Protein AF-A0ABD5C0X7-F1 (afdb_monomer)

pLDDT: mean 93.23, std 7.02, range [64.75, 98.31]

Foldseek 3Di:
DVVCQVDQAAFAPQKDKDFPDADPVRKTKIFIAGNPPRHTPDIDIPPPPCVVVVVVVVRVVGHDD

Secondary structure (DSSP, 8-state):
-HHHHHTPPPBPTTEEEEEEEE-TT--EEEEEEETTT--EEEEEETTSTTHHHHHHHHHHTTB--

Sequence (65 aa):
MKDLLKNLPPLVDTVTVNVANVTKYDDHQVEIREADTNLLIWRAWDFEPDFEYNFKQQLQRFLKR

Mean predicted aligned error: 2.94 Å

InterPro domains:
  IPR009253 Protein of unknown function DUF905 [PF06006] (13-60)

Structure (mmCIF, N/CA/C/O backbone):
data_AF-A0ABD5C0X7-F1
#
_entry.id   AF-A0ABD5C0X7-F1
#
loop_
_atom_site.group_PDB
_atom_site.id
_atom_site.type_symbol
_atom_site.label_atom_id
_atom_site.label_alt_id
_atom_site.label_comp_id
_atom_site.label_asym_id
_atom_site.label_entity_id
_atom_site.label_seq_id
_atom_site.pdbx_PDB_ins_code
_atom_site.Cartn_x
_atom_site.Cartn_y
_atom_site.Cartn_z
_atom_site.occupancy
_atom_site.B_iso_or_equiv
_atom_site.auth_seq_id
_atom_site.auth_comp_id
_atom_site.auth_asym_id
_atom_site.auth_atom_id
_atom_site.pdbx_PDB_model_num
ATOM 1 N N . MET A 1 1 ? 11.242 -2.737 -1.365 1.00 69.19 1 MET A N 1
ATOM 2 C CA . MET A 1 1 ? 9.806 -2.745 -1.006 1.00 69.19 1 MET A CA 1
ATOM 3 C C . MET A 1 1 ? 9.3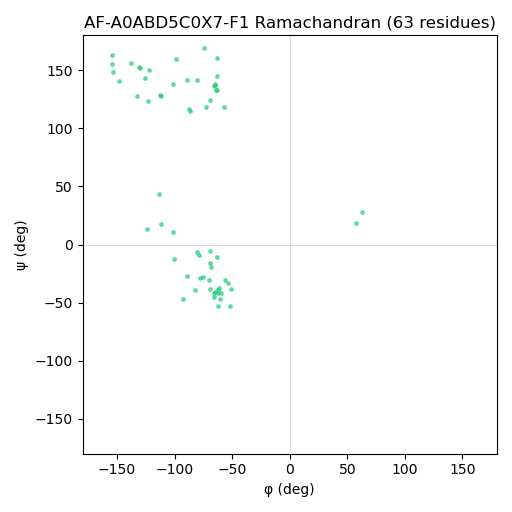73 -3.886 -0.083 1.00 69.19 1 MET A C 1
ATOM 5 O O . MET A 1 1 ? 8.707 -3.618 0.911 1.00 69.19 1 MET A O 1
ATOM 9 N N . LYS A 1 2 ? 9.738 -5.148 -0.363 1.00 64.75 2 LYS A N 1
ATOM 10 C CA . LYS A 1 2 ? 9.307 -6.318 0.434 1.00 64.75 2 LYS A CA 1
ATOM 11 C C . LYS A 1 2 ? 9.547 -6.166 1.946 1.00 64.75 2 LYS A C 1
ATOM 13 O O . LYS A 1 2 ? 8.678 -6.535 2.726 1.00 64.75 2 LYS A O 1
ATOM 18 N N . ASP A 1 3 ? 10.660 -5.565 2.362 1.00 73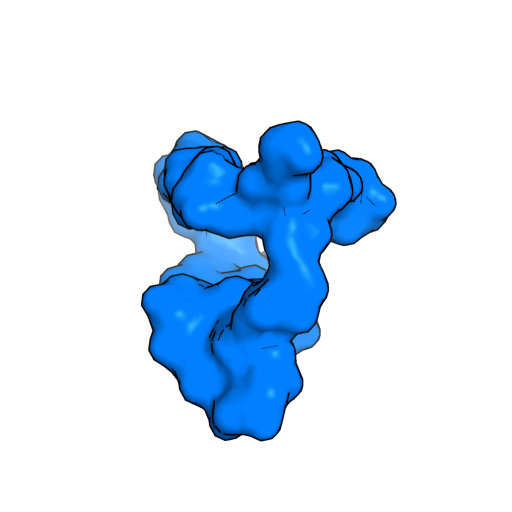.75 3 ASP A N 1
ATOM 19 C CA . ASP A 1 3 ? 10.961 -5.363 3.789 1.00 73.75 3 ASP A CA 1
ATOM 20 C C . ASP A 1 3 ? 10.149 -4.231 4.439 1.00 73.75 3 ASP A C 1
ATOM 22 O O . ASP A 1 3 ? 9.842 -4.310 5.627 1.00 73.75 3 ASP A O 1
ATOM 26 N N . LEU A 1 4 ? 9.734 -3.219 3.665 1.00 74.06 4 LEU A N 1
ATOM 27 C CA . LEU A 1 4 ? 8.857 -2.139 4.139 1.00 74.06 4 LEU A CA 1
ATOM 28 C C . LEU A 1 4 ? 7.440 -2.654 4.431 1.00 74.06 4 LEU A C 1
ATOM 30 O O . LEU A 1 4 ? 6.841 -2.249 5.420 1.00 74.06 4 LEU A O 1
ATOM 34 N N . LEU A 1 5 ? 6.914 -3.571 3.609 1.00 78.94 5 LEU A N 1
ATOM 35 C CA . LEU A 1 5 ? 5.590 -4.172 3.837 1.00 78.94 5 LEU A CA 1
ATOM 36 C C . LEU A 1 5 ? 5.593 -5.251 4.922 1.00 78.94 5 LEU A C 1
ATOM 38 O O . LEU A 1 5 ? 4.583 -5.458 5.584 1.00 78.94 5 LEU A O 1
ATOM 42 N N . LYS A 1 6 ? 6.720 -5.943 5.118 1.00 81.94 6 LYS A N 1
ATOM 43 C CA . LYS A 1 6 ? 6.869 -6.923 6.206 1.00 81.94 6 LYS A CA 1
ATOM 44 C C . LYS A 1 6 ? 6.934 -6.264 7.582 1.00 81.94 6 LYS A C 1
ATOM 46 O O . LYS A 1 6 ? 6.501 -6.867 8.555 1.00 81.94 6 LYS A O 1
ATOM 51 N N . ASN A 1 7 ? 7.466 -5.045 7.649 1.00 86.38 7 ASN A N 1
ATOM 52 C CA . ASN A 1 7 ? 7.688 -4.308 8.890 1.00 86.38 7 ASN A CA 1
ATOM 53 C C . ASN A 1 7 ? 6.790 -3.069 8.975 1.00 86.38 7 ASN A C 1
ATOM 55 O O . ASN A 1 7 ? 7.248 -1.982 9.334 1.00 86.38 7 ASN A O 1
ATOM 59 N N . LEU A 1 8 ? 5.514 -3.218 8.610 1.00 88.31 8 LEU A N 1
ATOM 60 C CA . LEU A 1 8 ? 4.555 -2.137 8.790 1.00 88.31 8 LEU A CA 1
ATOM 61 C C . LEU A 1 8 ? 4.368 -1.852 10.287 1.00 88.31 8 LEU A C 1
ATOM 63 O O . LEU A 1 8 ? 4.282 -2.788 11.088 1.00 88.31 8 LEU A O 1
ATOM 67 N N . PRO A 1 9 ? 4.293 -0.571 10.682 1.00 90.62 9 PRO A N 1
ATOM 68 C CA . PRO A 1 9 ? 3.908 -0.229 12.040 1.00 90.62 9 PRO A CA 1
ATOM 69 C C . PRO A 1 9 ? 2.469 -0.703 12.311 1.00 90.62 9 PRO A C 1
ATOM 71 O O . PRO A 1 9 ? 1.703 -0.898 11.365 1.00 90.62 9 PRO A O 1
ATOM 74 N N . PRO A 1 10 ? 2.061 -0.847 13.583 1.00 92.62 10 PRO A N 1
ATOM 75 C CA . PRO A 1 10 ? 0.676 -1.152 13.919 1.00 92.62 10 PRO A CA 1
ATOM 76 C C . PRO A 1 10 ? -0.270 -0.093 13.342 1.00 92.62 10 PRO A C 1
ATOM 78 O O . PRO A 1 10 ? -0.187 1.090 13.686 1.00 92.62 10 PRO A O 1
ATOM 81 N N . LEU A 1 11 ? -1.167 -0.523 12.459 1.00 92.81 11 LEU A N 1
ATOM 82 C CA . LEU A 1 11 ? -2.188 0.330 11.859 1.00 92.81 11 LEU A CA 1
ATOM 83 C C . LEU A 1 11 ? -3.524 0.143 12.579 1.00 92.81 11 LEU A C 1
ATOM 85 O O . LEU A 1 11 ? -3.742 -0.854 13.271 1.00 92.81 11 LEU A O 1
ATOM 89 N N . VAL A 1 12 ? -4.416 1.119 12.437 1.00 94.38 12 VAL A N 1
ATOM 90 C CA . VAL A 1 12 ? -5.817 0.963 12.827 1.00 94.38 12 VAL A CA 1
ATOM 91 C C . VAL A 1 12 ? -6.468 -0.131 11.986 1.00 94.38 12 VAL A C 1
ATOM 93 O O . VAL A 1 12 ? -6.188 -0.265 10.797 1.00 94.38 12 VAL A O 1
ATOM 96 N N . ASP A 1 13 ? -7.381 -0.880 12.600 1.00 93.56 13 ASP A N 1
ATOM 97 C CA . ASP A 1 13 ? -8.002 -2.053 11.973 1.00 93.56 13 ASP A CA 1
ATOM 98 C C . ASP A 1 13 ? -8.955 -1.671 10.812 1.00 93.56 13 ASP A C 1
ATOM 100 O O . ASP A 1 13 ? -9.443 -2.536 10.093 1.00 93.56 13 ASP A O 1
ATOM 104 N N . THR A 1 14 ? -9.198 -0.371 10.594 1.00 93.94 14 THR A N 1
ATOM 105 C CA . THR A 1 14 ? -10.054 0.163 9.523 1.00 93.94 14 THR A CA 1
ATOM 106 C C . THR A 1 14 ? -9.368 0.237 8.159 1.00 93.94 14 THR A C 1
ATOM 108 O O . THR A 1 14 ? -10.030 0.558 7.170 1.00 93.94 14 THR A O 1
ATOM 111 N N . VAL A 1 15 ? -8.063 -0.047 8.069 1.00 96.62 15 VAL A N 1
ATOM 112 C CA . VAL A 1 15 ? -7.330 -0.051 6.796 1.00 96.62 15 VAL A CA 1
ATOM 113 C C . VAL A 1 15 ? -6.513 -1.321 6.599 1.00 96.62 15 VAL A C 1
ATOM 115 O O . VAL A 1 15 ? -6.023 -1.932 7.544 1.00 96.62 15 VAL A O 1
ATOM 118 N N . THR A 1 16 ? -6.314 -1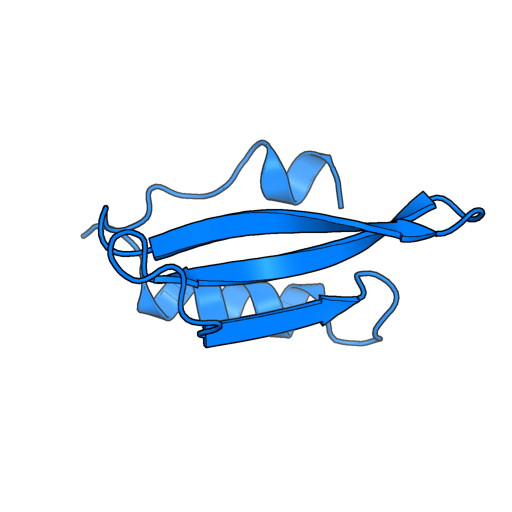.687 5.338 1.00 96.50 16 THR A N 1
ATOM 119 C CA . THR A 1 16 ? -5.402 -2.756 4.924 1.00 96.50 16 THR A CA 1
ATOM 120 C C . THR A 1 16 ? -4.365 -2.217 3.950 1.00 96.50 16 THR A C 1
ATOM 122 O O . THR A 1 16 ? -4.627 -1.268 3.208 1.00 96.50 16 THR A O 1
ATOM 125 N N . VAL A 1 17 ? -3.177 -2.824 3.957 1.00 96.44 17 VAL A N 1
ATOM 126 C CA . VAL A 1 17 ? -2.078 -2.493 3.046 1.00 96.44 17 VAL A CA 1
ATOM 127 C C . VAL A 1 17 ? -1.676 -3.749 2.292 1.00 96.44 17 VAL A C 1
ATOM 129 O O . VAL A 1 17 ? -1.324 -4.745 2.917 1.00 96.44 17 VAL A O 1
ATOM 132 N N . ASN A 1 18 ? -1.712 -3.705 0.961 1.00 94.94 18 ASN A N 1
ATOM 133 C CA . ASN A 1 18 ? -1.477 -4.876 0.116 1.00 94.94 18 ASN A CA 1
ATOM 134 C C . ASN A 1 18 ? -0.607 -4.541 -1.100 1.00 94.94 18 ASN A C 1
ATOM 136 O O . ASN A 1 18 ? -0.586 -3.406 -1.574 1.00 94.94 18 ASN A O 1
ATOM 140 N N . VAL A 1 19 ? 0.068 -5.558 -1.644 1.00 96.00 19 VAL A N 1
ATOM 141 C CA . VAL A 1 19 ? 0.633 -5.504 -3.001 1.00 96.00 19 VAL A CA 1
ATOM 142 C C . VAL A 1 19 ? -0.452 -5.939 -3.977 1.00 96.00 19 VAL A C 1
ATOM 144 O O . VAL A 1 19 ? -0.876 -7.092 -3.947 1.00 96.00 19 VAL A O 1
ATOM 147 N N . ALA A 1 20 ? -0.897 -5.031 -4.839 1.00 96.75 20 ALA A N 1
ATOM 148 C CA . ALA A 1 20 ? -1.960 -5.298 -5.805 1.00 96.75 20 ALA A CA 1
ATOM 149 C C . ALA A 1 20 ? -1.441 -5.842 -7.140 1.00 96.75 20 ALA A C 1
ATOM 151 O O . ALA A 1 20 ? -2.166 -6.536 -7.849 1.00 96.75 20 ALA A O 1
ATOM 152 N N . ASN A 1 21 ? -0.198 -5.517 -7.502 1.00 97.06 21 ASN A N 1
ATOM 153 C CA . ASN A 1 21 ? 0.418 -5.980 -8.738 1.00 97.06 21 ASN A CA 1
ATOM 154 C C . ASN A 1 21 ? 1.945 -6.011 -8.612 1.00 97.06 21 ASN A C 1
ATOM 156 O O . ASN A 1 21 ? 2.515 -5.257 -7.821 1.00 97.06 21 ASN A O 1
ATOM 160 N N . VAL A 1 22 ? 2.589 -6.857 -9.414 1.00 96.44 22 VAL A N 1
ATOM 161 C CA . VAL A 1 22 ? 4.047 -6.942 -9.534 1.00 96.44 22 VAL A CA 1
ATOM 162 C C . VAL A 1 22 ? 4.419 -6.966 -11.015 1.00 96.44 22 VAL A C 1
ATOM 164 O O . VAL A 1 22 ? 3.869 -7.756 -11.785 1.00 96.44 22 VAL A O 1
ATOM 167 N N . THR A 1 23 ? 5.324 -6.086 -11.445 1.00 96.50 23 THR A N 1
ATOM 168 C CA . THR A 1 23 ? 5.799 -6.065 -12.836 1.00 96.50 23 THR A CA 1
ATOM 169 C C . THR A 1 23 ? 6.762 -7.224 -13.102 1.00 96.50 23 THR A C 1
ATOM 171 O O . THR A 1 23 ? 7.292 -7.863 -12.194 1.00 96.50 23 THR A O 1
ATOM 174 N N . LYS A 1 24 ? 7.090 -7.457 -14.378 1.00 96.31 24 LYS A N 1
ATOM 175 C CA . LYS A 1 24 ? 8.162 -8.393 -14.763 1.00 96.31 24 LYS A CA 1
ATOM 176 C C . LYS A 1 24 ? 9.562 -7.979 -14.274 1.00 96.31 24 LYS A C 1
ATOM 178 O O . LYS A 1 24 ? 10.492 -8.767 -14.414 1.00 96.31 24 LYS A O 1
ATOM 183 N N . TYR A 1 25 ? 9.715 -6.756 -13.767 1.00 94.94 25 TYR A N 1
ATOM 184 C CA . TYR A 1 25 ? 10.959 -6.224 -13.212 1.00 94.94 25 TYR A CA 1
ATOM 185 C C . TYR A 1 25 ? 10.972 -6.249 -11.670 1.00 94.94 25 TYR A C 1
ATOM 187 O O . TYR A 1 25 ? 11.888 -5.700 -11.072 1.00 94.94 25 TYR A O 1
ATOM 195 N N . ASP A 1 26 ? 9.999 -6.925 -11.038 1.00 92.62 26 ASP A N 1
ATOM 196 C CA . ASP A 1 26 ? 9.799 -6.981 -9.576 1.00 92.62 26 ASP A CA 1
ATOM 197 C C . ASP A 1 26 ? 9.493 -5.606 -8.949 1.00 92.62 26 ASP A C 1
ATOM 199 O O . ASP A 1 26 ? 9.761 -5.394 -7.770 1.00 92.62 26 ASP A O 1
ATOM 203 N N . ASP A 1 27 ? 8.897 -4.682 -9.713 1.00 94.50 27 ASP A N 1
ATOM 204 C CA . ASP A 1 27 ? 8.309 -3.466 -9.142 1.00 94.50 27 ASP A CA 1
ATOM 205 C C . ASP A 1 27 ? 6.927 -3.784 -8.574 1.00 94.50 27 ASP A C 1
ATOM 207 O O . ASP A 1 27 ? 6.152 -4.523 -9.187 1.00 94.50 27 ASP A O 1
ATOM 211 N N . HIS A 1 28 ? 6.582 -3.197 -7.436 1.00 96.56 28 HIS A N 1
ATOM 212 C CA . HIS A 1 28 ? 5.366 -3.499 -6.689 1.00 96.56 28 HIS A CA 1
ATOM 213 C C . HIS A 1 28 ? 4.409 -2.309 -6.703 1.00 96.56 28 HIS A C 1
ATOM 215 O O . HIS A 1 28 ? 4.764 -1.195 -6.320 1.00 96.56 28 HIS A O 1
ATOM 221 N N . GLN A 1 29 ? 3.153 -2.560 -7.067 1.00 97.19 29 GLN A N 1
ATOM 222 C CA . GLN A 1 29 ? 2.072 -1.610 -6.842 1.00 97.19 29 GLN A CA 1
ATOM 223 C C . GLN A 1 29 ? 1.500 -1.841 -5.451 1.00 97.19 29 GLN A C 1
ATOM 225 O O . GLN A 1 29 ? 0.939 -2.904 -5.173 1.00 97.19 29 GLN A O 1
ATOM 230 N N . VAL A 1 30 ? 1.622 -0.839 -4.591 1.00 97.38 30 VAL A N 1
ATOM 231 C CA . VAL A 1 30 ? 1.146 -0.892 -3.211 1.00 97.38 30 VAL A CA 1
ATOM 232 C C . VAL A 1 30 ? -0.163 -0.134 -3.103 1.00 97.38 30 VAL A C 1
ATOM 234 O O . VAL A 1 30 ? -0.313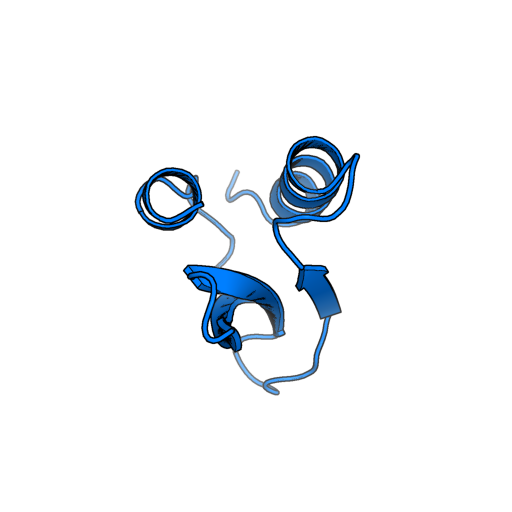 0.948 -3.671 1.00 97.38 30 VAL A O 1
ATOM 237 N N . GLU A 1 31 ? -1.105 -0.697 -2.358 1.00 98.00 31 GLU A N 1
ATOM 238 C CA . GLU A 1 31 ? -2.402 -0.094 -2.090 1.00 98.00 31 GLU A CA 1
ATOM 239 C C . GLU A 1 31 ? -2.678 -0.009 -0.597 1.00 98.00 31 GLU A C 1
ATOM 241 O O . GLU A 1 31 ? -2.360 -0.926 0.158 1.00 98.00 31 GLU A O 1
ATOM 246 N N . ILE A 1 32 ? -3.337 1.079 -0.204 1.00 97.69 32 ILE A N 1
ATOM 247 C CA . ILE A 1 32 ? -4.005 1.229 1.085 1.00 97.69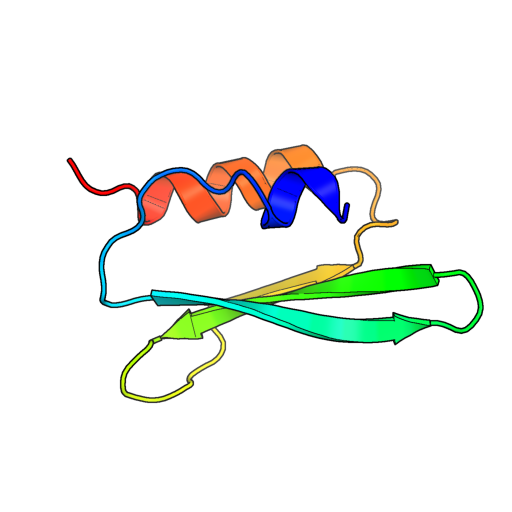 32 ILE A CA 1
ATOM 248 C C . ILE A 1 32 ? -5.505 1.280 0.799 1.00 97.69 32 ILE A C 1
ATOM 250 O O . ILE A 1 32 ? -5.954 2.071 -0.039 1.00 97.69 32 ILE A O 1
ATOM 254 N N . ARG A 1 33 ? -6.278 0.432 1.475 1.00 98.25 33 ARG A N 1
ATOM 255 C CA . ARG A 1 33 ? -7.729 0.314 1.289 1.00 98.25 33 ARG A CA 1
ATOM 256 C C . ARG A 1 33 ? -8.463 0.353 2.614 1.00 98.25 33 ARG A C 1
ATOM 258 O O . ARG A 1 33 ? -7.906 -0.065 3.625 1.00 98.25 33 ARG A O 1
ATOM 265 N N . GLU A 1 34 ? -9.712 0.802 2.599 1.00 97.38 34 GLU A N 1
ATOM 266 C CA . GLU A 1 34 ? -10.606 0.580 3.737 1.00 97.38 34 GLU A CA 1
ATOM 267 C C . GLU A 1 34 ? -10.842 -0.920 3.926 1.00 97.38 34 GLU A C 1
ATOM 269 O O . GLU A 1 34 ? -11.113 -1.632 2.958 1.00 97.38 34 GLU A O 1
ATOM 274 N N . ALA A 1 35 ? -10.735 -1.397 5.166 1.00 96.12 35 ALA A N 1
ATOM 275 C CA . ALA A 1 35 ? -10.829 -2.820 5.480 1.00 96.12 35 ALA A CA 1
ATOM 276 C C . ALA A 1 35 ? -12.226 -3.398 5.190 1.00 96.12 35 ALA A C 1
ATOM 278 O O . ALA A 1 35 ? -12.328 -4.476 4.611 1.00 96.12 35 ALA A O 1
ATOM 279 N N . ASP A 1 36 ? -13.289 -2.660 5.527 1.00 96.25 36 ASP A N 1
ATOM 280 C CA . ASP A 1 36 ? -14.668 -3.165 5.449 1.00 96.25 36 ASP A CA 1
ATOM 281 C C . ASP A 1 36 ? -15.261 -3.077 4.038 1.00 96.25 36 ASP A C 1
ATOM 283 O O . ASP A 1 36 ? -15.986 -3.963 3.587 1.00 96.25 36 ASP A O 1
ATOM 287 N N . THR A 1 37 ? -14.966 -1.987 3.328 1.00 97.31 37 THR A N 1
ATOM 288 C CA . THR A 1 37 ? -15.568 -1.673 2.022 1.00 97.31 37 THR A CA 1
ATOM 289 C C . THR A 1 37 ? -14.655 -2.024 0.851 1.00 97.31 37 THR A C 1
ATOM 291 O O . THR A 1 37 ? -15.090 -2.015 -0.302 1.00 97.31 37 THR A O 1
ATOM 294 N N . ASN A 1 38 ? -13.379 -2.315 1.129 1.00 96.50 38 ASN A N 1
ATOM 295 C CA . ASN A 1 38 ? -12.321 -2.498 0.140 1.00 96.50 38 ASN A CA 1
ATOM 296 C C . ASN A 1 38 ? -12.121 -1.280 -0.790 1.00 96.50 38 ASN A C 1
ATOM 298 O O . ASN A 1 38 ? -11.527 -1.398 -1.871 1.00 96.50 38 ASN A O 1
ATOM 302 N N . LEU A 1 39 ? -12.610 -0.098 -0.395 1.00 98.00 39 LEU A N 1
ATOM 303 C CA . LEU A 1 39 ? -12.446 1.136 -1.159 1.00 98.00 39 LEU A CA 1
ATOM 304 C C . LEU A 1 39 ? -10.972 1.537 -1.219 1.00 98.00 39 LEU A C 1
ATOM 306 O O . LEU A 1 39 ? -10.251 1.473 -0.224 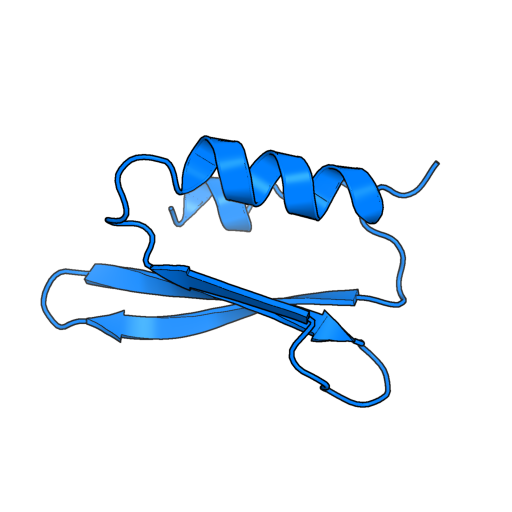1.00 98.00 39 LEU A O 1
ATOM 310 N N . LEU A 1 40 ? -10.524 1.956 -2.404 1.00 98.06 40 LEU A N 1
ATOM 311 C CA . LEU A 1 40 ? -9.153 2.409 -2.606 1.00 98.06 40 LEU A CA 1
ATOM 312 C C . LEU A 1 40 ? -8.955 3.784 -1.965 1.00 98.06 40 LEU A C 1
ATOM 314 O O . LEU A 1 40 ? -9.573 4.756 -2.391 1.00 98.06 40 LEU A O 1
ATOM 318 N N . ILE A 1 41 ? -8.055 3.860 -0.986 1.00 97.75 41 ILE A N 1
ATOM 319 C CA . ILE A 1 41 ? -7.668 5.115 -0.334 1.00 97.75 41 ILE A CA 1
ATOM 320 C C . ILE A 1 41 ? -6.449 5.707 -1.040 1.00 97.75 41 ILE A C 1
ATOM 322 O O . ILE A 1 41 ? -6.403 6.902 -1.327 1.00 97.75 41 ILE A O 1
ATOM 326 N N . TRP A 1 42 ? -5.443 4.873 -1.306 1.00 98.31 42 TRP A N 1
ATOM 327 C CA . TRP A 1 42 ? -4.184 5.308 -1.901 1.00 98.31 42 TRP A CA 1
ATOM 328 C C . TRP A 1 42 ? -3.510 4.175 -2.675 1.00 98.31 42 TRP A C 1
ATOM 330 O O . TRP A 1 42 ? -3.628 3.008 -2.302 1.00 98.31 42 TRP A O 1
ATOM 340 N N . ARG A 1 43 ? -2.788 4.531 -3.740 1.00 98.12 43 ARG A N 1
ATOM 341 C CA . ARG A 1 43 ? -2.019 3.614 -4.584 1.00 98.12 43 ARG A CA 1
ATOM 342 C C . ARG A 1 43 ? -0.791 4.324 -5.136 1.00 98.12 43 ARG A C 1
ATOM 344 O O . ARG A 1 43 ? -0.920 5.459 -5.586 1.00 98.12 43 ARG A O 1
ATOM 351 N N . ALA A 1 44 ? 0.334 3.622 -5.191 1.00 98.00 44 ALA A N 1
ATOM 352 C CA . ALA A 1 44 ? 1.510 4.043 -5.949 1.00 98.00 44 ALA A CA 1
ATOM 353 C C . ALA A 1 44 ? 2.365 2.837 -6.360 1.00 98.00 44 ALA A C 1
ATOM 355 O O . ALA A 1 44 ? 2.223 1.744 -5.798 1.00 98.00 44 ALA A O 1
ATOM 356 N N . TRP A 1 45 ? 3.247 3.038 -7.335 1.00 97.38 45 TRP A N 1
ATOM 357 C CA . TRP A 1 45 ? 4.319 2.095 -7.654 1.00 97.38 45 TRP A CA 1
ATOM 358 C C . TRP A 1 45 ? 5.581 2.390 -6.842 1.00 97.38 45 TRP A C 1
ATOM 360 O O . TRP A 1 45 ? 5.943 3.548 -6.653 1.00 97.38 45 TRP A O 1
ATOM 370 N N . ASP A 1 46 ? 6.279 1.344 -6.399 1.00 95.38 46 ASP A N 1
ATOM 371 C CA . ASP A 1 46 ? 7.492 1.472 -5.581 1.00 95.38 46 ASP A CA 1
ATOM 372 C C . ASP A 1 46 ? 8.714 2.053 -6.316 1.00 95.38 46 ASP A C 1
ATOM 374 O O . ASP A 1 46 ? 9.639 2.520 -5.653 1.00 95.38 46 ASP A O 1
ATOM 378 N N . PHE A 1 47 ? 8.705 2.092 -7.653 1.00 94.75 47 PHE A N 1
ATOM 379 C CA . PHE A 1 47 ? 9.721 2.789 -8.453 1.00 94.75 47 PHE A CA 1
ATOM 380 C C . PHE A 1 47 ? 9.517 4.312 -8.524 1.00 94.75 47 PHE A C 1
ATOM 382 O O . PHE A 1 47 ? 10.364 5.014 -9.081 1.00 94.75 47 PHE A O 1
ATOM 389 N N . GLU A 1 48 ? 8.390 4.845 -8.035 1.00 95.81 48 GLU A N 1
ATOM 390 C CA . GLU A 1 48 ? 8.140 6.287 -8.079 1.00 95.81 48 GLU A CA 1
ATOM 391 C C . GLU A 1 48 ? 9.166 7.043 -7.205 1.00 95.81 48 GLU A C 1
ATOM 393 O O . GLU A 1 48 ? 9.437 6.610 -6.082 1.00 95.81 48 GLU A O 1
ATOM 398 N N . PRO A 1 49 ? 9.723 8.186 -7.668 1.00 93.81 49 PRO A N 1
ATOM 399 C CA . PRO A 1 49 ? 10.854 8.859 -7.011 1.00 93.81 49 PRO A CA 1
ATOM 400 C C . PRO A 1 49 ? 10.667 9.179 -5.520 1.00 93.81 49 PRO A C 1
ATOM 402 O O . PRO A 1 49 ? 11.624 9.109 -4.756 1.00 93.81 49 PRO A O 1
ATOM 405 N N . ASP A 1 50 ? 9.435 9.481 -5.103 1.00 95.50 50 ASP A N 1
ATOM 406 C CA . ASP A 1 50 ? 9.088 9.847 -3.723 1.00 95.50 50 ASP A CA 1
ATOM 407 C C . ASP A 1 50 ? 8.221 8.788 -3.027 1.00 95.50 50 ASP A C 1
ATOM 409 O O . ASP A 1 50 ? 7.561 9.076 -2.022 1.00 95.50 50 ASP A O 1
ATOM 413 N N . PHE A 1 51 ? 8.189 7.560 -3.558 1.00 95.25 51 PHE A N 1
ATOM 414 C CA . PHE A 1 51 ? 7.301 6.507 -3.073 1.00 95.25 51 PHE A CA 1
ATOM 415 C C . PHE A 1 51 ? 7.421 6.309 -1.560 1.00 95.25 51 PHE A C 1
ATOM 417 O O . PHE A 1 51 ? 6.420 6.361 -0.849 1.00 95.25 51 PHE A O 1
ATOM 424 N N . GLU A 1 52 ? 8.637 6.112 -1.042 1.00 94.19 52 GLU A N 1
ATOM 425 C CA . GLU A 1 52 ? 8.830 5.770 0.370 1.00 94.19 52 GLU A CA 1
ATOM 426 C C . GLU A 1 52 ? 8.395 6.907 1.301 1.00 94.19 52 GLU A C 1
ATOM 428 O O . GLU A 1 52 ? 7.758 6.664 2.330 1.00 94.19 52 GLU A O 1
ATOM 433 N N . TYR A 1 53 ? 8.706 8.152 0.929 1.00 95.31 53 TYR A N 1
ATOM 434 C CA . TYR A 1 53 ? 8.281 9.327 1.679 1.00 95.31 53 TYR A CA 1
ATOM 435 C C . TYR A 1 53 ? 6.753 9.429 1.699 1.00 95.31 53 TYR A C 1
ATOM 437 O O . TYR A 1 53 ? 6.153 9.467 2.776 1.00 95.31 53 TYR A O 1
ATOM 445 N N . ASN A 1 54 ? 6.115 9.386 0.526 1.00 96.50 54 ASN A N 1
ATOM 446 C CA . ASN A 1 54 ? 4.664 9.494 0.398 1.00 96.50 54 ASN A CA 1
ATOM 447 C C . ASN A 1 54 ? 3.945 8.345 1.107 1.00 96.50 54 ASN A C 1
ATOM 449 O O . ASN A 1 54 ? 2.974 8.578 1.827 1.00 96.50 54 ASN A O 1
ATOM 453 N N . PHE A 1 55 ? 4.451 7.121 0.974 1.00 95.88 55 PHE A N 1
ATOM 454 C CA . PHE A 1 55 ? 3.899 5.947 1.634 1.00 95.88 55 PHE A CA 1
ATOM 455 C C . PHE A 1 55 ? 3.935 6.097 3.158 1.00 95.88 55 PHE A C 1
ATOM 457 O O . PHE A 1 55 ? 2.909 5.918 3.813 1.00 95.88 55 PHE A O 1
ATOM 464 N N . LYS A 1 56 ? 5.066 6.529 3.734 1.00 94.62 56 LYS A N 1
ATOM 465 C CA . LYS A 1 56 ? 5.165 6.809 5.177 1.00 94.62 56 LYS A CA 1
ATOM 466 C C . LYS A 1 56 ? 4.178 7.886 5.628 1.00 94.62 56 LYS A C 1
ATOM 468 O O . LYS A 1 56 ? 3.548 7.711 6.670 1.00 94.62 56 LYS A O 1
ATOM 473 N N . GLN A 1 57 ? 4.002 8.959 4.854 1.00 95.88 57 GLN A N 1
ATOM 474 C CA . GLN A 1 57 ? 3.007 9.996 5.159 1.00 95.88 57 GLN A CA 1
ATOM 475 C C . GLN A 1 57 ? 1.577 9.437 5.148 1.00 95.88 57 GLN A C 1
ATOM 477 O O . GLN A 1 57 ? 0.777 9.784 6.016 1.00 95.88 57 GLN A O 1
ATOM 482 N N . GLN A 1 58 ? 1.250 8.531 4.219 1.00 95.75 58 GLN A N 1
ATOM 483 C CA . GLN A 1 58 ? -0.055 7.868 4.229 1.00 95.75 58 GLN A CA 1
ATOM 484 C C . GLN A 1 58 ? -0.230 6.968 5.453 1.00 95.75 58 GLN A C 1
ATOM 486 O O . GLN A 1 58 ? -1.260 7.056 6.115 1.00 95.75 58 GLN A O 1
ATOM 491 N N . LEU A 1 59 ? 0.774 6.159 5.803 1.00 94.88 59 LEU A N 1
ATOM 492 C CA . LEU A 1 59 ? 0.708 5.284 6.978 1.00 94.88 59 LEU A CA 1
ATOM 493 C C . LEU A 1 59 ? 0.534 6.071 8.284 1.00 94.88 59 LEU A C 1
ATOM 495 O O . LEU A 1 59 ? -0.230 5.645 9.146 1.00 94.88 59 LEU A O 1
ATOM 499 N N . GLN A 1 60 ? 1.175 7.239 8.421 1.00 95.38 60 GLN A N 1
ATOM 500 C CA . GLN A 1 60 ? 1.050 8.098 9.610 1.00 95.38 60 GLN A CA 1
ATOM 501 C C . GLN A 1 60 ? -0.399 8.489 9.932 1.00 95.38 60 GLN A C 1
ATOM 503 O O . GLN A 1 60 ? -0.745 8.649 11.102 1.00 95.38 60 GLN A O 1
ATOM 508 N N . ARG A 1 61 ? -1.262 8.594 8.916 1.00 94.06 61 ARG A N 1
ATOM 509 C CA . ARG A 1 61 ? -2.691 8.913 9.079 1.00 94.06 61 ARG A CA 1
ATOM 510 C C . ARG A 1 61 ? -3.478 7.78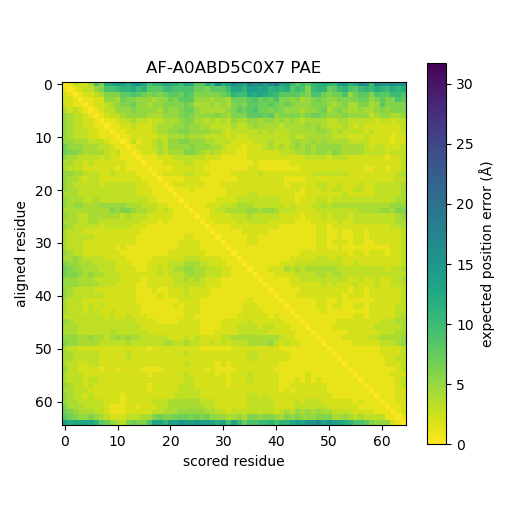7 9.757 1.00 94.06 61 ARG A C 1
ATOM 512 O O . ARG A 1 61 ? -4.564 8.042 10.268 1.00 94.06 61 ARG A O 1
ATOM 519 N N . PHE A 1 62 ? -2.932 6.572 9.756 1.00 95.25 62 PHE A N 1
ATOM 520 C CA . PHE A 1 62 ? -3.596 5.343 10.182 1.00 95.25 62 PHE A CA 1
ATOM 521 C C . PHE A 1 62 ? -2.827 4.597 11.275 1.00 95.25 62 PHE A C 1
ATOM 523 O O . PHE A 1 62 ? -3.125 3.438 11.544 1.00 95.25 62 PHE A O 1
ATOM 530 N N . LEU A 1 63 ? -1.838 5.226 11.913 1.00 94.31 63 LEU A N 1
ATOM 531 C CA . LEU A 1 63 ? -1.126 4.606 13.030 1.00 94.31 63 LEU A CA 1
ATOM 532 C C . LEU A 1 63 ? -2.072 4.372 14.209 1.00 94.31 63 LEU A C 1
ATOM 534 O O . LEU A 1 63 ? -2.808 5.273 14.622 1.00 94.31 63 LEU A O 1
ATOM 538 N N . LYS A 1 64 ? -2.009 3.167 14.779 1.00 90.69 64 LYS A N 1
ATOM 539 C CA . LYS A 1 64 ? -2.671 2.855 16.046 1.00 90.69 64 LYS A CA 1
ATOM 540 C C . LYS A 1 64 ? -1.946 3.625 17.156 1.00 90.69 64 LYS A C 1
ATOM 542 O O . LYS A 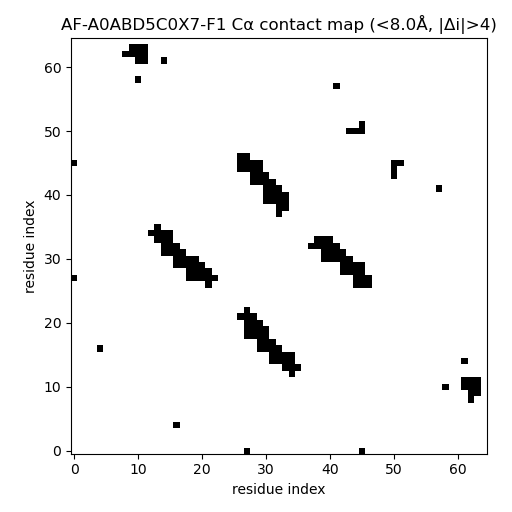1 64 ? -0.722 3.540 17.258 1.00 90.69 64 LYS A O 1
ATOM 547 N N . ARG A 1 65 ? -2.690 4.435 17.910 1.00 81.62 65 ARG A N 1
ATOM 548 C CA . ARG A 1 65 ? -2.174 5.212 19.048 1.00 81.62 65 ARG A CA 1
ATOM 549 C C . ARG A 1 65 ? -2.175 4.395 20.329 1.00 81.62 65 ARG A C 1
ATOM 551 O O . ARG A 1 65 ? -3.072 3.533 20.458 1.00 81.62 65 ARG A O 1
#

Radius of gyration: 11.56 Å; Cα contacts (8 Å, |Δi|>4): 84; chains: 1; bounding box: 26×18×34 Å

Nearest PDB structures (foldseek):
  6fsf-assembly1_A  TM=5.004E-01  e=7.453E-01  Saccharomyces cerevisiae S288C
  7sfz-assembly3_F  TM=5.381E-01  e=2.199E+00  Homo sapiens
  5yvd-assembly1_A  TM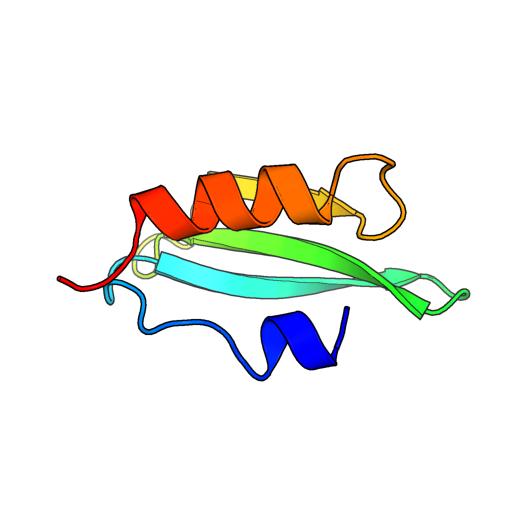=3.274E-01  e=4.340E-01  Middle East respiratory syndrome-related coronavirus
  2kvt-assembly1_A  TM=4.257E-01  e=3.153E+00  Escherichia coli K-12
  2gth-assembly1_A  TM=3.099E-01  e=6.888E+00  Murine hepatitis virus strain A59

Solvent-accessible surface area (backbone atoms only — not comparable to full-atom values): 3966 Å² total; per-residue (Å²): 110,74,67,59,69,74,63,59,73,65,57,38,85,63,48,43,78,47,77,79,46,69,49,101,83,74,43,42,31,39,34,36,24,35,51,90,77,62,46,80,75,45,75,51,48,64,79,44,95,58,31,70,62,53,51,49,58,56,49,64,78,40,50,56,128

Organism: Escherichia coli (NCBI:txid562)